Protein AF-A0A4Q0IVB1-F1 (afdb_monomer_lite)

pLDDT: mean 94.78, std 5.71, range [66.31, 98.69]

Structure (mmCIF, N/CA/C/O backbone):
data_AF-A0A4Q0IVB1-F1
#
_entry.id   AF-A0A4Q0IVB1-F1
#
loop_
_atom_site.group_PDB
_atom_site.id
_atom_site.type_symbol
_atom_site.label_atom_id
_atom_site.label_alt_id
_atom_site.label_comp_id
_atom_site.label_asym_id
_atom_site.label_entity_id
_atom_site.label_seq_id
_atom_site.pdbx_PDB_ins_code
_atom_site.Cartn_x
_atom_site.Cartn_y
_atom_site.Cartn_z
_atom_site.occupancy
_atom_site.B_iso_or_equiv
_atom_site.auth_seq_id
_atom_site.auth_comp_id
_atom_site.auth_asym_id
_atom_site.auth_atom_id
_atom_site.pdbx_PDB_model_num
ATOM 1 N N . MET A 1 1 ? 1.063 6.497 37.283 1.00 76.88 1 MET A N 1
ATOM 2 C CA . MET A 1 1 ? 1.138 5.669 36.063 1.00 76.88 1 MET A CA 1
ATOM 3 C C . MET A 1 1 ? -0.121 5.937 35.267 1.00 76.88 1 MET A C 1
ATOM 5 O O . MET A 1 1 ? -1.186 5.907 35.871 1.00 76.88 1 MET A O 1
ATOM 9 N N . THR A 1 2 ? 0.002 6.243 33.979 1.00 89.00 2 THR A N 1
ATOM 10 C CA . THR A 1 2 ? -1.142 6.488 33.088 1.00 89.00 2 THR A CA 1
ATOM 11 C C . THR A 1 2 ? -1.163 5.377 32.047 1.00 89.00 2 THR A C 1
ATOM 13 O O . THR A 1 2 ? -0.104 4.999 31.547 1.00 89.00 2 THR A O 1
ATOM 16 N N . GLN A 1 3 ? -2.337 4.814 31.779 1.00 89.81 3 GLN A N 1
ATOM 17 C CA . GLN A 1 3 ? -2.529 3.729 30.821 1.00 89.81 3 GLN A CA 1
ATOM 18 C C . GLN A 1 3 ? -3.591 4.158 29.814 1.00 89.81 3 GLN A C 1
ATOM 20 O O . GLN A 1 3 ? -4.627 4.689 30.203 1.00 89.81 3 GLN A O 1
ATOM 25 N N . GLU A 1 4 ? -3.332 3.897 28.537 1.00 90.50 4 GLU A N 1
ATOM 26 C CA . GLU A 1 4 ? -4.262 4.155 27.442 1.00 90.50 4 GLU A CA 1
ATOM 27 C C . GLU A 1 4 ? -4.410 2.892 26.596 1.00 90.50 4 GLU A C 1
ATOM 29 O O . GLU A 1 4 ? -3.462 2.118 26.435 1.00 90.50 4 GLU A O 1
ATOM 34 N N . GLN A 1 5 ? -5.617 2.673 26.080 1.00 90.31 5 GLN A N 1
ATOM 35 C CA . GLN A 1 5 ? -5.956 1.538 25.234 1.00 90.31 5 GLN A CA 1
ATOM 36 C C . GLN A 1 5 ? -6.491 2.053 23.903 1.00 90.31 5 GLN A C 1
ATOM 38 O O . GLN A 1 5 ? -7.323 2.957 23.872 1.00 90.31 5 GLN A O 1
ATOM 43 N N . TYR A 1 6 ? -6.036 1.440 22.813 1.00 88.19 6 TYR A N 1
ATOM 44 C CA . TYR A 1 6 ? -6.423 1.808 21.458 1.00 88.19 6 TYR A CA 1
ATOM 45 C C . TYR A 1 6 ? -6.996 0.602 20.719 1.00 88.19 6 TYR A C 1
ATOM 47 O O . TYR A 1 6 ? -6.502 -0.518 20.853 1.00 88.19 6 TYR A O 1
ATOM 55 N N . THR A 1 7 ? -8.031 0.854 19.918 1.00 91.06 7 THR A 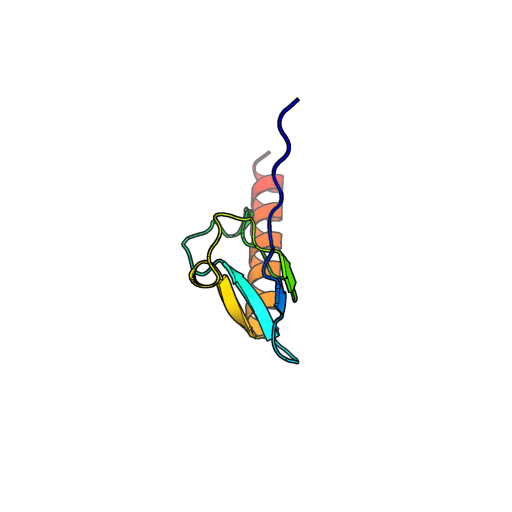N 1
ATOM 56 C CA . THR 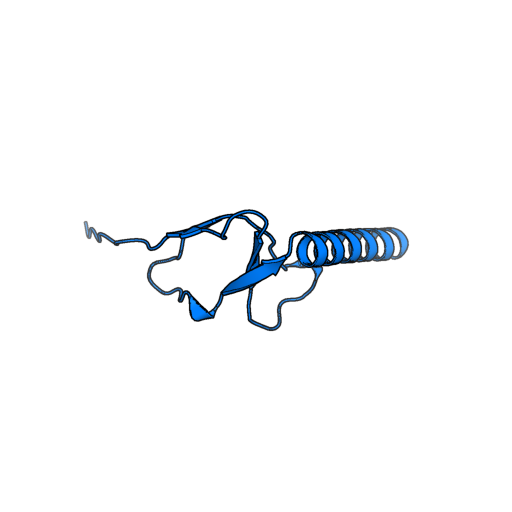A 1 7 ? -8.501 -0.083 18.891 1.00 91.06 7 THR A CA 1
ATOM 57 C C . THR A 1 7 ? -7.773 0.246 17.590 1.00 91.06 7 THR A C 1
ATOM 59 O O . THR A 1 7 ? -7.677 1.417 17.233 1.00 91.06 7 THR A O 1
ATOM 62 N N . THR A 1 8 ? -7.246 -0.764 16.896 1.00 93.19 8 THR A N 1
ATOM 63 C CA . THR A 1 8 ? -6.587 -0.602 15.588 1.00 93.19 8 THR A CA 1
ATOM 64 C C . THR A 1 8 ? -7.488 -1.119 14.473 1.00 93.19 8 THR A C 1
ATOM 66 O O . THR A 1 8 ? -8.244 -2.073 14.666 1.00 93.19 8 THR A O 1
ATOM 69 N N . MET A 1 9 ? -7.400 -0.483 13.308 1.00 96.12 9 MET A N 1
ATOM 70 C CA . MET A 1 9 ? -8.041 -0.940 12.083 1.00 96.12 9 MET A CA 1
ATOM 71 C C . MET A 1 9 ? -6.995 -1.593 11.182 1.00 96.12 9 MET A C 1
ATOM 73 O O . MET A 1 9 ? -5.870 -1.110 11.071 1.00 96.12 9 MET A O 1
ATOM 77 N N . VAL A 1 10 ? -7.377 -2.690 10.531 1.00 98.00 10 VAL A N 1
ATOM 78 C CA . VAL A 1 10 ? -6.508 -3.418 9.605 1.00 98.00 10 VAL A CA 1
ATOM 79 C C . VAL A 1 10 ? -7.137 -3.393 8.223 1.00 98.00 10 VAL A C 1
ATOM 81 O O . VAL A 1 10 ? -8.255 -3.875 8.052 1.00 98.00 10 VAL A O 1
ATOM 84 N N . LEU A 1 11 ? -6.411 -2.854 7.248 1.00 98.50 11 LEU A N 1
ATOM 85 C CA . LEU A 1 11 ? -6.777 -2.934 5.839 1.00 98.50 11 LEU A CA 1
ATOM 86 C C . LEU A 1 11 ? -6.128 -4.171 5.236 1.00 98.50 11 LEU A C 1
ATOM 88 O O . LEU A 1 11 ? -4.947 -4.437 5.476 1.00 98.50 11 LEU A O 1
ATOM 92 N N . LYS A 1 12 ? -6.892 -4.911 4.442 1.00 98.56 12 LYS A N 1
ATOM 93 C CA . LYS A 1 12 ? -6.404 -6.033 3.645 1.00 98.56 12 LYS A CA 1
ATOM 94 C C . LYS A 1 12 ? -6.749 -5.744 2.198 1.00 98.56 12 LYS A C 1
ATOM 96 O O . LYS A 1 12 ? -7.873 -5.328 1.944 1.00 98.56 12 LYS A O 1
ATOM 101 N N . ALA A 1 13 ? -5.783 -5.940 1.312 1.00 98.31 13 ALA A N 1
ATOM 102 C CA . ALA A 1 13 ? -6.075 -5.958 -0.109 1.00 98.31 13 ALA A CA 1
ATOM 103 C C . ALA A 1 13 ? -6.960 -7.163 -0.447 1.00 98.31 13 ALA A C 1
ATOM 105 O O . ALA A 1 13 ? -6.874 -8.219 0.196 1.00 98.31 13 ALA A O 1
ATOM 106 N N . ASP A 1 14 ? -7.776 -6.978 -1.469 1.00 98.44 14 ASP A N 1
ATOM 107 C CA . ASP A 1 14 ? -8.519 -8.013 -2.152 1.00 98.44 14 ASP A CA 1
ATOM 108 C C . ASP A 1 14 ? -7.566 -9.003 -2.844 1.00 98.44 14 ASP A C 1
ATOM 110 O O . ASP A 1 14 ? -6.359 -8.785 -3.004 1.00 98.44 14 ASP A O 1
ATOM 114 N N . GLU A 1 15 ? -8.112 -10.152 -3.235 1.00 97.25 15 GLU A N 1
ATOM 115 C CA . GLU A 1 15 ? -7.345 -11.199 -3.906 1.00 97.25 15 GLU A CA 1
ATOM 116 C C . GLU A 1 15 ? -6.748 -10.687 -5.230 1.00 97.25 15 GLU A C 1
ATOM 118 O O . GLU A 1 15 ? -7.458 -10.160 -6.084 1.00 97.25 15 GLU A O 1
ATOM 123 N N . GLY A 1 16 ? -5.431 -10.853 -5.401 1.00 96.19 16 GLY A N 1
ATOM 124 C CA . GLY A 1 16 ? -4.698 -10.364 -6.577 1.00 96.19 16 GLY A CA 1
ATOM 125 C C . GLY A 1 16 ? -4.398 -8.859 -6.567 1.00 96.19 16 GLY A C 1
ATOM 126 O O . GLY A 1 16 ? -3.973 -8.311 -7.589 1.00 96.19 16 GLY A O 1
ATOM 127 N N . MET A 1 17 ? -4.610 -8.189 -5.432 1.00 98.44 17 MET A N 1
ATOM 128 C CA . MET A 1 17 ? -4.357 -6.763 -5.249 1.00 98.44 17 MET A CA 1
ATOM 129 C C . MET A 1 17 ? -3.311 -6.508 -4.153 1.00 98.44 17 MET A C 1
ATOM 131 O O . MET A 1 17 ? -2.939 -7.381 -3.365 1.00 98.44 17 MET A O 1
ATOM 135 N N . ALA A 1 18 ? -2.826 -5.273 -4.094 1.00 98.56 18 ALA A N 1
ATOM 136 C CA . ALA A 1 18 ? -1.965 -4.760 -3.040 1.00 98.56 18 ALA A CA 1
ATOM 137 C C . ALA A 1 18 ? -2.401 -3.347 -2.629 1.00 98.56 18 ALA A C 1
ATOM 139 O O . ALA A 1 18 ? -3.102 -2.652 -3.352 1.00 98.56 18 ALA A O 1
ATOM 140 N N . LEU A 1 19 ? -1.947 -2.893 -1.467 1.00 98.69 19 LEU A N 1
ATOM 141 C CA . LEU A 1 19 ? -2.154 -1.547 -0.948 1.00 98.69 19 LEU A CA 1
ATOM 142 C C . LEU A 1 19 ? -0.880 -0.715 -1.102 1.00 98.69 19 LEU A C 1
ATOM 144 O O . LEU A 1 19 ? 0.233 -1.196 -0.868 1.00 98.69 19 LEU A O 1
ATOM 148 N N . THR A 1 20 ? -1.052 0.561 -1.431 1.00 98.56 20 THR A N 1
ATOM 149 C CA . THR A 1 20 ? -0.001 1.587 -1.419 1.00 98.56 20 THR A CA 1
ATOM 150 C C . THR A 1 20 ? -0.546 2.910 -0.887 1.00 98.56 20 THR A C 1
ATOM 152 O O . THR A 1 20 ? -1.759 3.081 -0.767 1.00 98.56 20 THR A O 1
ATOM 155 N N . GLN A 1 21 ? 0.325 3.870 -0.571 1.00 98.31 21 GLN A N 1
ATOM 156 C CA . GLN A 1 21 ? -0.123 5.185 -0.115 1.00 98.31 21 GLN A CA 1
ATOM 157 C C . GLN A 1 21 ? -0.824 5.960 -1.248 1.00 98.31 21 GLN A C 1
ATOM 159 O O . GLN A 1 21 ? -0.304 6.060 -2.367 1.00 98.31 21 GLN A O 1
ATOM 164 N N . ALA A 1 22 ? -1.984 6.546 -0.946 1.00 97.88 22 ALA A N 1
ATOM 165 C CA . ALA A 1 22 ? -2.766 7.371 -1.870 1.00 97.88 22 ALA A CA 1
ATOM 166 C C . ALA A 1 22 ? -2.119 8.742 -2.139 1.00 97.88 22 ALA A C 1
ATOM 168 O O . ALA A 1 22 ? -2.323 9.325 -3.202 1.00 97.88 22 ALA A O 1
ATOM 169 N N . GLY A 1 23 ? -1.319 9.238 -1.190 1.00 95.19 23 GLY A N 1
ATOM 170 C CA . GLY A 1 23 ? -0.627 10.520 -1.292 1.00 95.19 23 GLY A CA 1
ATOM 171 C C . GLY A 1 23 ? 0.606 10.522 -2.203 1.00 95.19 23 GLY A C 1
ATOM 172 O O . GLY A 1 23 ? 1.072 9.492 -2.713 1.00 95.19 23 GLY A O 1
ATOM 173 N N . ASP A 1 24 ? 1.170 11.721 -2.358 1.00 94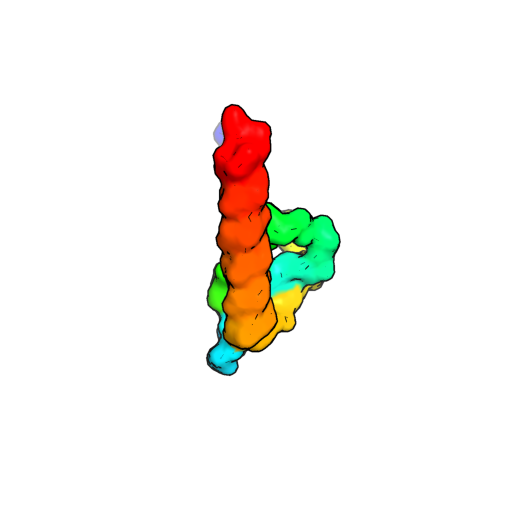.62 24 ASP A N 1
ATOM 174 C CA . ASP A 1 24 ? 2.453 11.920 -3.023 1.00 94.62 24 ASP A CA 1
ATOM 175 C C . ASP A 1 24 ? 3.596 11.487 -2.096 1.00 94.62 24 ASP A C 1
ATOM 177 O O . ASP A 1 24 ? 4.046 12.213 -1.210 1.00 94.62 24 ASP A O 1
ATOM 181 N N . VAL A 1 25 ? 4.005 10.233 -2.267 1.00 96.56 25 VAL A N 1
ATOM 182 C CA . VAL A 1 25 ? 5.141 9.617 -1.587 1.00 96.56 25 VAL A CA 1
ATOM 183 C C . VAL A 1 25 ? 6.207 9.339 -2.631 1.00 96.56 25 VAL A C 1
ATOM 185 O O . VAL A 1 25 ? 5.911 8.745 -3.679 1.00 96.56 25 VAL A O 1
ATOM 188 N N . SER A 1 26 ? 7.440 9.749 -2.321 1.00 96.69 26 SER A N 1
ATOM 189 C CA . SER A 1 26 ? 8.611 9.478 -3.152 1.00 96.69 26 SER A CA 1
ATOM 190 C C . SER A 1 26 ? 8.678 7.989 -3.490 1.00 96.69 26 SER A C 1
ATOM 192 O O . SER A 1 26 ? 8.315 7.14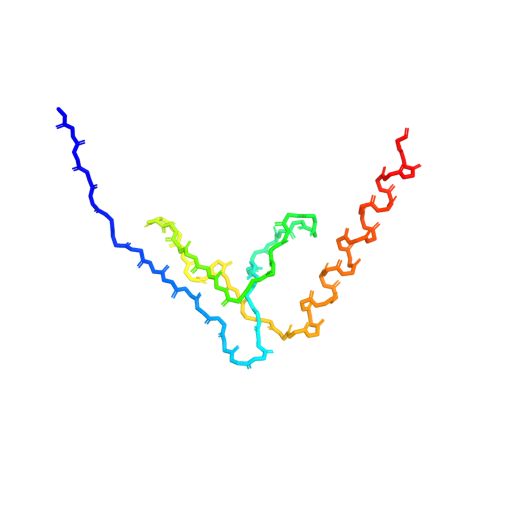0 -2.672 1.00 96.69 26 SER A O 1
ATOM 194 N N . ILE A 1 27 ? 9.151 7.648 -4.690 1.00 96.06 27 ILE A N 1
ATOM 195 C CA . ILE A 1 27 ? 9.223 6.239 -5.090 1.00 96.06 27 ILE A CA 1
ATOM 196 C C . ILE A 1 27 ? 10.045 5.416 -4.088 1.00 96.06 27 ILE A C 1
ATOM 198 O O . ILE A 1 27 ? 9.666 4.294 -3.762 1.00 96.06 27 ILE A O 1
ATOM 202 N N . ARG A 1 28 ? 11.084 6.021 -3.504 1.00 94.75 28 ARG A N 1
ATOM 203 C CA . ARG A 1 28 ? 11.950 5.424 -2.489 1.00 94.75 28 ARG A CA 1
ATOM 204 C C . ARG A 1 28 ? 11.225 4.971 -1.230 1.00 94.75 28 ARG A C 1
ATOM 206 O O . ARG A 1 28 ? 11.546 3.916 -0.692 1.00 94.75 28 ARG A O 1
ATOM 213 N N . ASP A 1 29 ? 10.302 5.796 -0.749 1.00 96.69 29 ASP A N 1
ATOM 214 C CA . ASP A 1 29 ? 9.626 5.605 0.535 1.00 96.69 29 ASP A CA 1
ATOM 215 C C . ASP A 1 29 ? 8.209 5.011 0.346 1.00 96.69 29 ASP A C 1
ATOM 217 O O . ASP A 1 29 ? 7.465 4.798 1.308 1.00 96.69 29 ASP A O 1
ATOM 221 N N . ARG A 1 30 ? 7.825 4.729 -0.908 1.00 97.88 30 ARG A N 1
ATOM 222 C CA . ARG A 1 30 ? 6.548 4.111 -1.267 1.00 97.88 30 ARG A CA 1
ATOM 223 C C . ARG A 1 30 ? 6.485 2.656 -0.801 1.00 97.88 30 ARG A C 1
ATOM 225 O O . ARG A 1 30 ? 7.428 1.885 -0.961 1.00 97.88 30 ARG A O 1
ATOM 232 N N . ILE A 1 31 ? 5.345 2.275 -0.243 1.00 97.81 31 ILE A N 1
ATOM 233 C CA . ILE A 1 31 ? 5.075 0.938 0.284 1.00 97.81 31 ILE A CA 1
ATOM 234 C C . ILE A 1 31 ? 4.126 0.214 -0.670 1.00 97.81 31 ILE A C 1
ATOM 236 O O . ILE A 1 31 ? 3.191 0.817 -1.194 1.00 97.81 31 ILE A O 1
ATOM 240 N N . VAL A 1 32 ? 4.367 -1.082 -0.868 1.00 98.12 32 VAL A N 1
ATOM 241 C CA . VAL A 1 32 ? 3.447 -2.023 -1.519 1.00 98.12 32 VAL A CA 1
ATOM 242 C C . VAL A 1 32 ? 3.276 -3.208 -0.573 1.00 98.12 32 VAL A C 1
ATOM 244 O O . VAL A 1 32 ? 4.262 -3.846 -0.203 1.00 98.12 32 VAL A O 1
ATOM 247 N N . THR A 1 33 ? 2.052 -3.470 -0.117 1.00 98.12 33 THR A N 1
ATOM 248 C CA . THR A 1 33 ? 1.768 -4.509 0.889 1.00 98.12 33 THR A CA 1
ATOM 249 C C . THR A 1 33 ? 0.364 -5.078 0.732 1.00 98.12 33 THR A C 1
ATOM 251 O O . THR A 1 33 ? -0.549 -4.357 0.362 1.00 98.12 33 THR A O 1
ATOM 254 N N . GLY A 1 34 ? 0.146 -6.347 1.078 1.00 98.25 34 GLY A N 1
ATOM 255 C CA . GLY A 1 34 ? -1.206 -6.922 1.134 1.00 98.25 34 GLY A CA 1
ATOM 256 C C . GLY A 1 34 ? -1.991 -6.542 2.397 1.00 98.25 34 GLY A C 1
ATOM 257 O O . GLY A 1 34 ? -3.184 -6.815 2.502 1.00 98.25 34 GLY A O 1
ATOM 258 N N . THR A 1 35 ? -1.339 -5.964 3.409 1.00 98.25 35 THR A N 1
ATOM 259 C CA . THR A 1 35 ? -1.987 -5.619 4.684 1.00 98.25 35 THR A CA 1
ATOM 260 C C . THR A 1 35 ? -1.360 -4.383 5.315 1.00 98.25 35 THR A C 1
ATOM 262 O O . THR A 1 35 ? -0.134 -4.241 5.339 1.00 98.25 35 THR A O 1
ATOM 265 N N . VAL A 1 36 ? -2.208 -3.519 5.871 1.00 98.12 36 VAL A N 1
ATOM 266 C CA . VAL A 1 36 ? -1.829 -2.311 6.609 1.00 98.12 36 VAL A CA 1
ATOM 267 C C . VAL A 1 36 ? -2.492 -2.335 7.980 1.00 98.12 36 VAL A C 1
ATOM 269 O O . VAL A 1 36 ? -3.700 -2.528 8.084 1.00 98.12 36 VAL A O 1
ATOM 272 N N . TYR A 1 37 ? -1.707 -2.095 9.027 1.00 97.31 37 TYR A N 1
ATOM 273 C CA . TYR A 1 37 ? -2.205 -1.870 10.382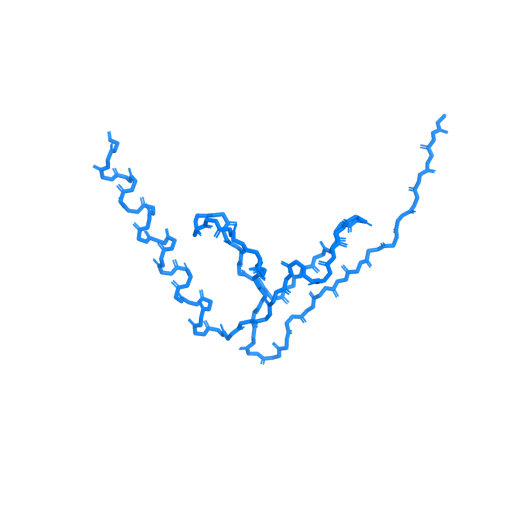 1.00 97.31 37 TYR A CA 1
ATOM 274 C C . TYR A 1 37 ? -2.199 -0.367 10.639 1.00 97.31 37 TYR A C 1
ATOM 276 O O . TYR A 1 37 ? -1.130 0.241 10.705 1.00 97.31 37 TYR A O 1
ATOM 284 N N . LEU A 1 38 ? -3.380 0.233 10.750 1.00 96.62 38 LEU A N 1
ATOM 285 C CA . LEU A 1 38 ? -3.513 1.671 10.931 1.00 96.62 38 LEU A CA 1
ATOM 286 C C . LEU A 1 38 ? -3.179 2.057 12.372 1.00 96.62 38 LEU A C 1
ATOM 288 O O . LEU A 1 38 ? -3.659 1.447 13.339 1.00 96.62 38 LEU A O 1
ATOM 292 N N . ALA A 1 39 ? -2.356 3.097 12.506 1.00 93.75 39 ALA A N 1
ATOM 293 C CA . ALA A 1 39 ? -2.145 3.759 13.784 1.00 93.75 39 ALA A CA 1
ATOM 294 C C . ALA A 1 39 ? -3.448 4.428 14.255 1.00 93.75 39 ALA A C 1
ATOM 296 O O . ALA A 1 39 ? -4.350 4.692 13.464 1.00 93.75 39 ALA A O 1
ATOM 297 N N . ALA A 1 40 ? -3.541 4.737 15.551 1.00 93.31 40 ALA A N 1
ATOM 298 C CA . ALA A 1 40 ? -4.754 5.304 16.150 1.00 93.31 40 ALA A CA 1
ATOM 299 C C . ALA A 1 40 ? -5.209 6.642 15.528 1.00 93.31 40 ALA A C 1
ATOM 301 O O . ALA A 1 40 ? -6.369 7.018 15.662 1.00 93.31 40 ALA A O 1
ATOM 302 N N . ASN A 1 41 ? -4.299 7.361 14.873 1.00 93.12 41 ASN A N 1
ATOM 303 C CA . ASN A 1 41 ? -4.526 8.642 14.208 1.00 93.12 41 ASN A CA 1
ATOM 304 C C . ASN A 1 41 ? -4.346 8.575 12.680 1.00 93.12 41 ASN A C 1
ATOM 306 O O . ASN A 1 41 ? -4.237 9.621 12.042 1.00 93.12 41 ASN A O 1
ATOM 310 N N . ASP A 1 42 ? -4.269 7.374 12.108 1.00 94.62 42 ASP A N 1
ATOM 311 C CA . ASP A 1 42 ? -4.196 7.168 10.661 1.00 94.62 42 ASP A CA 1
ATOM 312 C C . ASP A 1 42 ? -5.607 6.991 10.065 1.00 94.62 42 ASP A C 1
ATOM 314 O O . ASP A 1 42 ? -6.574 6.739 10.787 1.00 94.62 42 ASP A O 1
ATOM 318 N N . SER A 1 43 ? -5.735 7.130 8.745 1.00 96.06 43 SER A N 1
ATOM 319 C CA . SER A 1 43 ? -6.999 6.994 8.015 1.00 96.06 43 SER A CA 1
ATOM 320 C C . SER A 1 43 ? -6.871 5.985 6.873 1.00 96.06 43 SER A C 1
ATOM 322 O O . SER A 1 43 ? -5.855 5.990 6.173 1.00 96.06 43 SER A O 1
ATOM 324 N N . PRO A 1 44 ? -7.910 5.169 6.605 1.00 97.31 44 PRO A N 1
ATOM 325 C CA . PRO A 1 44 ? -7.982 4.363 5.391 1.00 97.31 44 PRO A CA 1
ATOM 326 C C . PRO A 1 44 ? -7.783 5.168 4.104 1.00 97.31 44 PRO A C 1
ATOM 328 O O . PRO A 1 44 ? -7.177 4.657 3.171 1.00 97.31 44 PRO A O 1
ATOM 331 N N . ASP A 1 45 ? -8.200 6.438 4.081 1.00 97.81 45 ASP A N 1
ATOM 332 C CA . ASP A 1 45 ? -8.075 7.323 2.912 1.00 97.81 45 ASP A CA 1
ATOM 333 C C . ASP A 1 45 ? -6.616 7.617 2.522 1.00 97.81 45 ASP A C 1
ATOM 335 O O . ASP A 1 45 ? -6.336 8.047 1.403 1.00 97.81 45 ASP A O 1
ATOM 339 N N . ASN A 1 46 ? -5.662 7.374 3.430 1.00 97.88 46 ASN A N 1
ATOM 340 C CA . ASN A 1 46 ? -4.232 7.493 3.138 1.00 97.88 46 ASN A CA 1
ATOM 341 C C . ASN A 1 46 ? -3.707 6.329 2.288 1.00 97.88 46 ASN A C 1
ATOM 343 O O . ASN A 1 46 ? -2.561 6.370 1.828 1.00 97.88 46 ASN A O 1
ATOM 347 N N . TRP A 1 47 ? -4.531 5.309 2.058 1.00 98.31 47 TRP A N 1
ATOM 348 C CA . TRP A 1 47 ? -4.195 4.095 1.338 1.00 98.31 47 TRP A CA 1
ATOM 349 C C . TRP A 1 47 ? -5.124 3.911 0.146 1.00 98.31 47 TRP A C 1
ATOM 351 O O . TRP A 1 47 ? -6.293 4.284 0.158 1.00 98.31 47 TRP A O 1
ATOM 361 N N . LYS A 1 48 ? -4.581 3.320 -0.908 1.00 98.44 48 LYS A N 1
ATOM 362 C CA . LYS A 1 48 ? -5.340 2.898 -2.076 1.00 98.44 48 LYS A CA 1
ATOM 363 C C . LYS A 1 48 ? -4.918 1.505 -2.482 1.00 98.44 48 LYS A C 1
ATOM 365 O O . LYS A 1 48 ? -3.779 1.092 -2.252 1.00 98.44 48 LYS A O 1
ATOM 370 N N . GLU A 1 49 ? -5.838 0.829 -3.132 1.00 98.56 49 GLU A N 1
ATOM 371 C CA . GLU A 1 49 ? -5.594 -0.465 -3.725 1.00 98.56 49 GLU A CA 1
ATOM 372 C C . GLU A 1 49 ? -5.019 -0.315 -5.135 1.00 98.56 49 GLU A C 1
ATOM 374 O O . GLU A 1 49 ? -5.336 0.631 -5.860 1.00 98.56 49 GLU A O 1
ATOM 379 N N . ILE A 1 50 ? -4.119 -1.221 -5.483 1.00 98.50 50 ILE A N 1
ATOM 380 C CA . ILE A 1 50 ? -3.432 -1.310 -6.764 1.00 98.50 50 ILE A CA 1
ATOM 381 C C . ILE A 1 50 ? -3.352 -2.773 -7.178 1.00 98.50 50 ILE A C 1
ATOM 383 O O . ILE A 1 50 ? -3.340 -3.680 -6.347 1.00 98.50 50 ILE A O 1
ATOM 387 N N . THR A 1 51 ? -3.275 -3.004 -8.475 1.00 98.50 51 THR A N 1
ATOM 388 C CA . THR A 1 51 ? -3.031 -4.331 -9.032 1.00 98.50 51 THR A CA 1
ATOM 389 C C . THR A 1 51 ? -1.613 -4.811 -8.712 1.00 98.50 51 THR A C 1
ATOM 391 O O . THR A 1 51 ? -0.695 -4.016 -8.489 1.00 98.50 51 THR A O 1
ATOM 394 N N . GLU A 1 52 ? -1.388 -6.125 -8.760 1.00 95.88 52 GLU A N 1
ATOM 395 C CA . GLU A 1 52 ? -0.033 -6.693 -8.677 1.00 95.88 52 GLU A CA 1
ATOM 396 C C . GLU A 1 52 ? 0.914 -6.134 -9.751 1.00 95.88 52 GLU A C 1
ATOM 398 O O . GLU A 1 52 ? 2.099 -5.930 -9.482 1.00 95.88 52 GLU A O 1
ATOM 403 N N . ALA A 1 53 ? 0.396 -5.842 -10.949 1.00 97.75 53 ALA A N 1
ATOM 404 C CA . ALA A 1 53 ? 1.173 -5.254 -12.037 1.00 97.75 53 ALA A CA 1
ATOM 405 C C . ALA A 1 53 ? 1.684 -3.850 -11.675 1.00 97.75 53 ALA A C 1
ATOM 407 O O . ALA A 1 53 ? 2.883 -3.589 -11.776 1.00 97.75 53 ALA A O 1
ATOM 408 N N . GLU A 1 54 ? 0.813 -2.977 -11.165 1.00 98.19 54 GLU A N 1
ATOM 409 C CA . GLU A 1 54 ? 1.206 -1.652 -10.663 1.00 98.19 54 GLU A CA 1
ATOM 410 C C . GLU A 1 54 ? 2.195 -1.764 -9.489 1.00 98.19 54 GLU A C 1
ATOM 412 O O . GLU A 1 54 ? 3.161 -1.003 -9.396 1.00 98.19 54 GLU A O 1
ATOM 417 N N . GLY A 1 55 ? 2.008 -2.753 -8.608 1.00 97.81 55 GLY A N 1
ATOM 418 C CA . GLY A 1 55 ? 2.950 -3.052 -7.528 1.00 97.81 55 GLY A CA 1
ATOM 419 C C . GLY A 1 55 ? 4.340 -3.444 -8.042 1.00 97.81 55 GLY A C 1
ATOM 420 O O . GLY A 1 55 ? 5.358 -2.977 -7.519 1.00 97.81 55 GLY A O 1
ATOM 421 N N . ALA A 1 56 ? 4.401 -4.257 -9.098 1.00 97.25 56 ALA A N 1
ATOM 422 C CA . ALA A 1 56 ? 5.648 -4.661 -9.741 1.00 97.25 56 ALA A CA 1
ATOM 423 C C . ALA A 1 56 ? 6.362 -3.478 -10.416 1.00 97.25 56 ALA A C 1
ATOM 425 O O . ALA A 1 56 ? 7.588 -3.368 -10.324 1.00 97.25 56 ALA A O 1
ATOM 426 N N . GLU A 1 57 ? 5.615 -2.560 -11.033 1.00 98.19 57 GLU A N 1
ATOM 427 C CA . GLU A 1 57 ? 6.164 -1.321 -11.594 1.00 98.19 57 GLU A CA 1
ATOM 428 C C . GLU A 1 57 ? 6.805 -0.441 -10.511 1.00 98.19 57 GLU A C 1
ATOM 430 O O . GLU A 1 57 ? 7.932 0.035 -10.686 1.00 98.19 57 GLU A O 1
ATOM 435 N N . ILE A 1 58 ? 6.149 -0.291 -9.353 1.00 98.00 58 ILE A N 1
ATOM 436 C CA . ILE A 1 58 ? 6.704 0.436 -8.200 1.00 98.00 58 ILE A CA 1
ATOM 437 C C . ILE A 1 58 ? 8.013 -0.214 -7.730 1.00 98.00 58 ILE A C 1
ATOM 439 O O . ILE A 1 58 ? 9.019 0.477 -7.545 1.00 98.00 58 ILE A O 1
ATOM 443 N N . ALA A 1 59 ? 8.041 -1.541 -7.585 1.00 96.44 59 ALA A N 1
ATOM 444 C CA . ALA A 1 59 ? 9.237 -2.269 -7.158 1.00 96.44 59 ALA A CA 1
ATOM 445 C C . ALA A 1 59 ? 10.404 -2.122 -8.154 1.00 96.44 59 ALA A C 1
ATOM 447 O O . ALA A 1 59 ? 11.563 -1.954 -7.750 1.00 96.44 59 ALA A O 1
ATOM 448 N N . ALA A 1 60 ? 10.111 -2.142 -9.457 1.00 97.62 60 ALA A N 1
ATOM 449 C CA . ALA A 1 60 ? 11.095 -1.919 -10.511 1.00 97.62 60 ALA A CA 1
ATOM 450 C C . ALA A 1 60 ? 11.662 -0.492 -10.470 1.00 97.62 60 ALA A C 1
ATOM 452 O O . ALA A 1 60 ? 12.883 -0.312 -10.528 1.00 97.62 60 ALA A O 1
ATOM 453 N N . ALA A 1 61 ? 10.808 0.518 -10.297 1.00 97.56 61 ALA A N 1
ATOM 454 C CA . ALA A 1 61 ? 11.231 1.911 -10.191 1.00 97.56 61 ALA A CA 1
ATOM 455 C C . ALA A 1 61 ? 12.103 2.155 -8.944 1.00 97.56 61 ALA A C 1
ATOM 457 O O . ALA A 1 61 ? 13.152 2.795 -9.035 1.00 97.56 61 ALA A O 1
ATOM 458 N N . GLN A 1 62 ? 11.756 1.550 -7.804 1.00 97.06 62 GLN A N 1
ATOM 459 C CA . GLN A 1 62 ? 12.596 1.562 -6.601 1.00 97.06 62 GLN A CA 1
ATOM 460 C C . GLN A 1 62 ? 13.966 0.913 -6.831 1.00 97.06 62 GLN A C 1
ATOM 462 O O . GLN A 1 62 ? 14.989 1.398 -6.342 1.00 97.06 62 GLN A O 1
ATOM 467 N N . ALA A 1 63 ? 14.017 -0.200 -7.567 1.00 96.12 63 ALA A N 1
ATOM 468 C CA . ALA A 1 63 ? 15.277 -0.851 -7.911 1.00 96.12 63 ALA A CA 1
ATOM 469 C C . ALA A 1 63 ? 16.145 0.023 -8.828 1.00 96.12 63 ALA A C 1
ATOM 471 O O . ALA A 1 63 ? 17.360 0.084 -8.631 1.00 96.12 63 ALA A O 1
ATOM 472 N N . ALA A 1 64 ? 15.536 0.720 -9.789 1.00 96.06 64 ALA A N 1
ATOM 473 C CA . ALA A 1 64 ? 16.228 1.666 -10.656 1.00 96.06 64 ALA A CA 1
ATOM 474 C C . ALA A 1 64 ? 16.814 2.843 -9.858 1.00 96.06 64 ALA A C 1
ATOM 476 O O . ALA A 1 64 ? 17.993 3.157 -10.013 1.00 96.06 64 ALA A O 1
ATOM 477 N N . GLU A 1 65 ? 16.048 3.435 -8.939 1.00 94.44 65 GLU A N 1
ATOM 478 C CA . GLU A 1 65 ? 16.521 4.541 -8.097 1.00 94.44 65 GLU A CA 1
ATOM 479 C C . GLU A 1 65 ? 17.713 4.131 -7.213 1.00 94.44 65 GLU A C 1
ATOM 481 O O . GLU A 1 65 ? 18.689 4.876 -7.085 1.00 94.44 65 GLU A O 1
ATOM 486 N N . ARG A 1 66 ? 17.690 2.910 -6.655 1.00 93.62 66 ARG A N 1
ATOM 487 C CA . ARG A 1 66 ? 18.824 2.368 -5.887 1.00 93.62 66 ARG A CA 1
ATOM 488 C C . ARG A 1 66 ? 20.097 2.258 -6.729 1.00 93.62 66 ARG A C 1
ATOM 490 O O . ARG A 1 66 ? 21.162 2.614 -6.227 1.00 93.62 66 ARG A O 1
ATOM 497 N N . LYS A 1 67 ? 19.991 1.810 -7.986 1.00 90.44 67 LYS A N 1
ATOM 498 C CA . LYS A 1 67 ? 21.133 1.711 -8.916 1.00 90.44 67 LYS A CA 1
ATOM 499 C C . LYS A 1 67 ? 21.712 3.084 -9.249 1.00 90.44 67 LYS A C 1
ATOM 501 O O . LYS A 1 67 ? 22.910 3.298 -9.084 1.00 90.44 67 LYS A O 1
ATOM 506 N N . VAL A 1 68 ? 20.852 4.040 -9.602 1.00 90.00 68 VAL A N 1
ATOM 507 C CA . VAL A 1 68 ? 21.273 5.420 -9.897 1.00 90.00 68 VAL A CA 1
ATOM 508 C C . VAL A 1 68 ? 22.000 6.040 -8.703 1.00 90.00 68 VAL A C 1
ATOM 510 O O . VAL A 1 68 ? 22.994 6.741 -8.875 1.00 90.00 68 VAL A O 1
ATOM 513 N N . ARG A 1 69 ? 21.543 5.776 -7.473 1.00 86.88 69 ARG A N 1
ATOM 514 C CA . ARG A 1 69 ? 22.224 6.273 -6.272 1.00 86.88 69 ARG A CA 1
ATOM 515 C C . ARG A 1 69 ? 23.590 5.625 -6.067 1.00 86.88 69 ARG A C 1
ATOM 517 O O . ARG A 1 69 ? 24.518 6.335 -5.698 1.00 86.88 69 ARG A O 1
ATOM 524 N N . SER A 1 70 ? 23.713 4.314 -6.287 1.00 86.56 70 SER A N 1
ATOM 525 C CA . SER A 1 70 ? 24.998 3.619 -6.133 1.00 86.56 70 SER A CA 1
ATOM 526 C C . SER A 1 70 ? 26.057 4.082 -7.130 1.00 86.56 70 SER A C 1
ATOM 528 O O . SER A 1 70 ? 27.228 4.068 -6.794 1.00 86.56 70 SER A O 1
ATOM 530 N N . GLU A 1 71 ? 25.656 4.527 -8.321 1.00 81.62 71 GLU A N 1
ATOM 531 C CA . GLU A 1 71 ? 26.575 5.033 -9.352 1.00 81.62 71 GLU A CA 1
ATOM 532 C C . GLU A 1 71 ? 26.989 6.499 -9.128 1.00 81.62 71 GLU A C 1
ATOM 534 O O . GLU A 1 71 ? 27.944 6.973 -9.740 1.00 81.62 71 GLU A O 1
ATOM 539 N N . ARG A 1 72 ?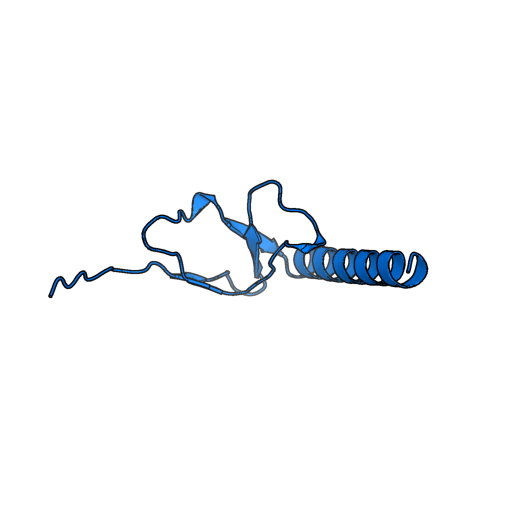 26.270 7.234 -8.267 1.00 77.31 72 ARG A N 1
ATOM 540 C CA . ARG A 1 72 ? 26.565 8.636 -7.910 1.00 77.31 72 ARG A CA 1
ATOM 541 C C . ARG A 1 72 ? 27.384 8.787 -6.621 1.00 77.31 72 ARG A C 1
ATOM 543 O O . ARG A 1 72 ? 27.673 9.925 -6.252 1.00 77.31 72 ARG A O 1
ATOM 550 N N . MET A 1 73 ? 27.693 7.689 -5.930 1.00 66.31 73 MET A N 1
ATOM 551 C CA . MET A 1 73 ? 28.561 7.639 -4.742 1.00 66.31 73 MET A CA 1
ATOM 552 C C . MET A 1 73 ? 29.965 7.196 -5.134 1.00 66.31 73 MET A C 1
ATOM 554 O O . MET A 1 73 ? 30.915 7.786 -4.576 1.00 66.31 73 MET A O 1
#

Radius of gyration: 15.76 Å; chains: 1; bounding box: 37×23×48 Å

Secondary structure (DSSP, 8-state):
---------EEEPPTTEEEEESS---GGG---BSEEE--TT--GGGEEEEEHHHHHHHHHHHHHHHHHHHHT-

Sequence (73 aa):
MTQEQYTTMVLKADEGMALTQAGDVSIRDRIVTGTVYLAANDSPDNWKEITEAEGAEIAAAQAAERKVRSERM

Foldseek 3Di:
DDDDDADKDKDAADPQKWKWFPDDDDLQRIDTGRMDIDDRPGDPNRMDIDGVVVVVVSVVVNVVVVVVVVVVD